Protein AF-A0A934E4K6-F1 (afdb_monomer)

Nearest PDB structures (foldseek):
  1l3a-assembly1_A  TM=3.786E-01  e=5.710E+00  Solanum tuberosum
  8vwj-assembly1_S  TM=3.121E-01  e=4.076E+00  Autographa californica multiple nucleopolyhedrovirus

Secondary structure (DSSP, 8-state):
--SEEEEEEETTTTEEEEEEE---HHHHHHHHHHHHHHHHHHHHHHHHHHHTS-HHHHTT-

Structure (mmCIF, N/CA/C/O backbone):
data_AF-A0A934E4K6-F1
#
_entry.id   AF-A0A934E4K6-F1
#
loop_
_atom_site.group_PDB
_atom_site.id
_atom_site.type_symbol
_atom_site.label_atom_id
_atom_site.label_alt_id
_atom_site.label_comp_id
_atom_site.label_asym_id
_atom_site.label_entity_id
_atom_site.label_seq_id
_atom_site.pdbx_PDB_ins_code
_atom_site.Cartn_x
_atom_site.Cartn_y
_atom_site.Cartn_z
_atom_site.occupancy
_atom_site.B_iso_or_equiv
_atom_site.auth_seq_id
_atom_site.auth_comp_id
_atom_site.auth_asym_id
_atom_site.auth_atom_id
_atom_site.pdbx_PDB_model_num
ATOM 1 N N . MET A 1 1 ? 4.631 8.899 -26.295 1.00 57.12 1 MET A N 1
ATOM 2 C CA . MET A 1 1 ? 5.753 9.464 -25.511 1.00 57.12 1 MET A CA 1
ATOM 3 C C . MET A 1 1 ? 5.978 8.523 -24.340 1.00 57.12 1 MET A C 1
ATOM 5 O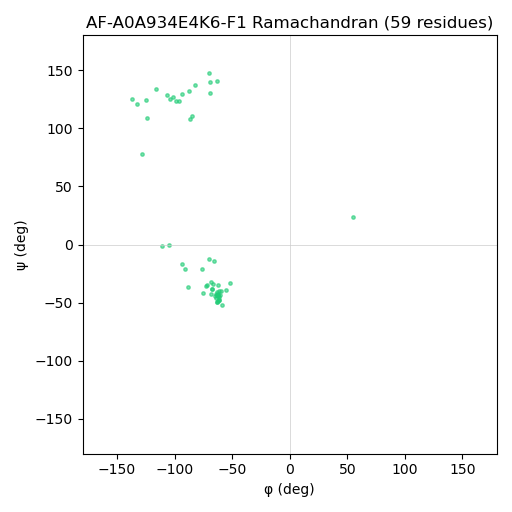 O . MET A 1 1 ? 5.005 8.227 -23.659 1.00 57.12 1 MET A O 1
ATOM 9 N N . LYS A 1 2 ? 7.178 7.956 -24.177 1.00 65.94 2 LYS A N 1
ATOM 10 C CA . LYS A 1 2 ? 7.463 7.020 -23.076 1.00 65.94 2 LYS A CA 1
ATOM 11 C C . LYS A 1 2 ? 7.786 7.818 -21.812 1.00 65.94 2 LYS A C 1
ATOM 13 O O . LYS A 1 2 ? 8.468 8.832 -21.906 1.00 65.94 2 LYS A O 1
ATOM 18 N N . LEU A 1 3 ? 7.251 7.394 -20.664 1.00 70.69 3 LEU A N 1
ATOM 19 C CA . LEU A 1 3 ? 7.329 8.157 -19.410 1.00 70.69 3 LEU A CA 1
ATOM 20 C C . LEU A 1 3 ? 8.743 8.138 -18.804 1.00 70.69 3 LEU A C 1
ATOM 22 O O . LEU A 1 3 ? 9.190 9.134 -18.248 1.00 70.69 3 LEU A O 1
ATOM 26 N N . VAL A 1 4 ? 9.447 7.011 -18.937 1.00 77.94 4 VAL A N 1
ATOM 27 C CA . VAL A 1 4 ? 10.846 6.845 -18.527 1.00 77.94 4 VAL A CA 1
ATOM 28 C C . VAL A 1 4 ? 11.576 6.068 -19.618 1.00 77.94 4 VAL A C 1
ATOM 30 O O . VAL A 1 4 ? 11.153 4.979 -20.017 1.00 77.94 4 VAL A O 1
ATOM 33 N N . GLU A 1 5 ? 12.665 6.643 -20.116 1.00 77.69 5 GLU A N 1
ATOM 34 C CA . GLU A 1 5 ? 13.463 6.094 -21.208 1.00 77.69 5 GLU A CA 1
ATOM 35 C C . GLU A 1 5 ? 14.939 6.146 -20.821 1.00 77.69 5 GLU A C 1
ATOM 37 O O . GLU A 1 5 ? 15.477 7.215 -20.539 1.00 77.69 5 GLU A O 1
ATOM 42 N N . ILE A 1 6 ? 15.588 4.983 -20.791 1.00 82.69 6 ILE A N 1
ATOM 43 C CA . ILE A 1 6 ? 17.016 4.863 -20.500 1.00 82.69 6 ILE A CA 1
ATOM 44 C C . ILE A 1 6 ? 17.731 4.601 -21.819 1.00 82.69 6 ILE A C 1
ATOM 46 O O . ILE A 1 6 ? 17.390 3.673 -22.558 1.00 82.69 6 ILE A O 1
ATOM 50 N N . ARG A 1 7 ? 18.717 5.444 -22.119 1.00 81.56 7 ARG A N 1
ATOM 51 C CA . ARG A 1 7 ? 19.506 5.391 -23.349 1.00 81.56 7 ARG A CA 1
ATOM 52 C C . ARG A 1 7 ? 20.950 5.087 -23.009 1.00 81.56 7 ARG A C 1
ATOM 54 O O . ARG A 1 7 ? 21.527 5.715 -22.124 1.00 81.56 7 ARG A O 1
ATOM 61 N N . THR A 1 8 ? 21.542 4.154 -23.738 1.00 85.81 8 THR A N 1
ATOM 62 C CA . THR A 1 8 ? 22.974 3.871 -23.665 1.00 85.81 8 THR A CA 1
ATOM 63 C C . THR 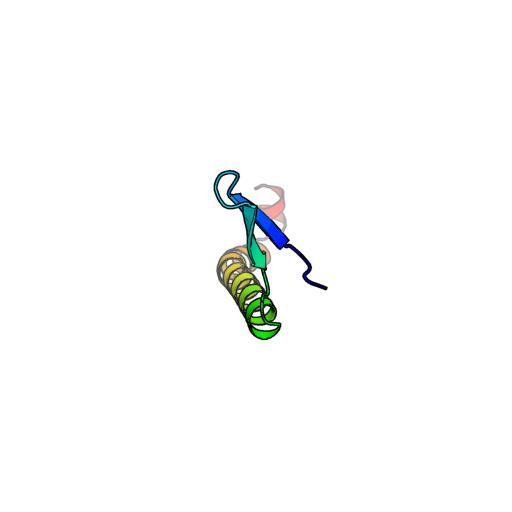A 1 8 ? 23.559 3.990 -25.062 1.00 85.81 8 THR A C 1
ATOM 65 O O . THR A 1 8 ? 23.078 3.352 -25.999 1.00 85.81 8 THR A O 1
ATOM 68 N N . LEU A 1 9 ? 24.582 4.831 -25.206 1.00 88.88 9 LEU A N 1
ATOM 69 C CA . LEU A 1 9 ? 25.298 5.025 -26.462 1.00 88.88 9 LEU A CA 1
ATOM 70 C C . LEU A 1 9 ? 26.521 4.112 -26.502 1.00 88.88 9 LEU A C 1
ATOM 72 O O . LEU A 1 9 ? 27.337 4.109 -25.581 1.00 88.88 9 LEU A O 1
ATOM 76 N N . ASN A 1 10 ? 26.666 3.360 -27.589 1.00 80.94 10 ASN A N 1
ATOM 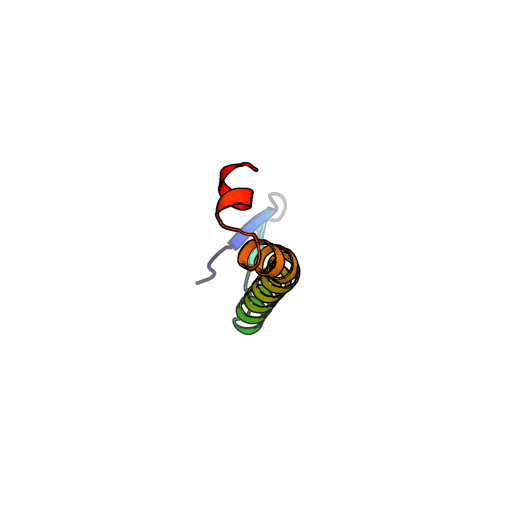77 C CA . ASN A 1 10 ? 27.904 2.670 -27.906 1.00 80.94 10 ASN A CA 1
ATOM 78 C C . ASN A 1 10 ? 28.818 3.629 -28.685 1.00 80.94 10 ASN A C 1
ATOM 80 O O . ASN A 1 10 ? 28.558 3.932 -29.847 1.00 80.94 10 ASN A O 1
ATOM 84 N N . PHE A 1 11 ? 29.890 4.108 -28.051 1.00 83.06 11 PHE A N 1
ATOM 85 C CA . PHE A 1 11 ? 30.822 5.080 -28.645 1.00 83.06 11 PHE A CA 1
ATOM 86 C C . PHE A 1 11 ? 31.689 4.516 -29.784 1.00 83.06 11 PHE A C 1
ATOM 88 O O . PHE A 1 11 ? 32.324 5.285 -30.496 1.00 83.06 11 PHE A O 1
ATOM 95 N N . GLN A 1 12 ? 31.728 3.193 -29.960 1.00 82.62 12 GLN A N 1
ATOM 96 C CA . GLN A 1 12 ? 32.517 2.529 -30.999 1.00 82.62 12 GLN A CA 1
ATOM 97 C C . GLN A 1 12 ? 31.742 2.386 -32.314 1.00 82.62 12 GLN A C 1
ATOM 99 O O . GLN A 1 12 ? 32.320 2.513 -33.389 1.00 82.62 12 GLN A O 1
ATOM 104 N N . THR A 1 13 ? 30.436 2.125 -32.236 1.00 84.12 13 THR A N 1
ATOM 105 C CA . THR A 1 13 ? 29.561 1.927 -33.406 1.00 84.12 13 THR A CA 1
ATOM 106 C C . THR A 1 13 ? 28.557 3.058 -33.614 1.00 84.12 13 THR A C 1
ATOM 108 O O . THR A 1 13 ? 27.777 3.007 -34.560 1.00 84.12 13 THR A O 1
ATOM 111 N N . PHE A 1 14 ? 28.553 4.065 -32.731 1.00 81.19 14 PHE A N 1
ATOM 112 C CA . PHE A 1 14 ? 27.560 5.146 -32.680 1.00 81.19 14 PHE A CA 1
ATOM 113 C C . PHE A 1 14 ? 26.105 4.648 -32.586 1.00 81.19 14 PHE A C 1
ATOM 115 O O . PHE A 1 14 ? 25.167 5.358 -32.943 1.00 81.19 14 PHE A O 1
ATOM 122 N N . SER A 1 15 ? 25.900 3.426 -32.086 1.00 82.00 15 SER A N 1
ATOM 123 C CA . SER A 1 15 ? 24.573 2.826 -31.931 1.00 82.00 15 SER A CA 1
ATOM 124 C C . SER A 1 15 ? 23.951 3.208 -30.586 1.00 82.00 15 SER A C 1
ATOM 126 O O . SER A 1 15 ? 24.584 3.064 -29.540 1.00 82.00 15 SER A O 1
ATOM 128 N N . GLU A 1 16 ? 22.689 3.641 -30.595 1.00 83.50 16 GLU A N 1
ATOM 129 C CA . GLU A 1 16 ? 21.894 3.918 -29.390 1.00 83.50 16 GLU A CA 1
ATOM 130 C C . GLU A 1 16 ? 21.028 2.698 -29.041 1.00 83.50 16 GLU A C 1
ATOM 132 O O . GLU A 1 16 ? 20.228 2.245 -29.859 1.00 83.50 16 GLU A O 1
ATOM 137 N N . VAL A 1 17 ? 21.161 2.175 -27.819 1.00 83.31 17 VAL A N 1
ATOM 138 C CA . VAL A 1 17 ? 20.243 1.167 -27.267 1.00 83.31 17 VAL A CA 1
ATOM 139 C C . VAL A 1 17 ? 19.277 1.865 -26.318 1.00 83.31 17 VAL A C 1
ATOM 141 O O . VAL A 1 17 ? 19.690 2.596 -25.416 1.00 83.31 17 VAL A O 1
ATOM 144 N N . ARG A 1 18 ? 17.978 1.656 -26.540 1.00 79.75 18 ARG A N 1
ATOM 145 C CA . ARG A 1 18 ? 16.905 2.419 -25.904 1.00 79.75 18 ARG A CA 1
ATOM 146 C C . ARG A 1 18 ? 15.951 1.479 -25.170 1.00 79.75 18 ARG A C 1
ATOM 148 O O . ARG A 1 18 ? 15.186 0.749 -25.797 1.00 79.75 18 ARG A O 1
ATOM 155 N N . PHE A 1 19 ? 15.986 1.516 -23.843 1.00 79.31 19 PHE A N 1
ATOM 156 C CA . PHE A 1 19 ? 15.099 0.747 -22.974 1.00 79.31 19 PHE A CA 1
ATOM 157 C C . PHE A 1 19 ? 13.953 1.643 -22.502 1.00 79.31 19 PHE A C 1
ATOM 159 O O . PHE A 1 19 ? 14.175 2.710 -21.931 1.00 79.31 19 PHE A O 1
ATOM 166 N N . GLY A 1 20 ? 12.715 1.226 -22.770 1.00 78.88 20 GLY A N 1
ATOM 167 C CA . GLY A 1 20 ? 11.517 1.930 -22.318 1.00 78.88 20 GLY A CA 1
ATOM 168 C C . GLY A 1 20 ? 10.849 1.172 -21.183 1.00 78.88 20 GLY A C 1
ATOM 169 O O . GLY A 1 20 ? 10.578 -0.017 -21.332 1.00 78.88 20 GLY A O 1
ATOM 170 N N . PHE A 1 21 ? 10.560 1.854 -20.078 1.00 82.25 21 PHE A N 1
ATOM 171 C CA . PHE A 1 21 ? 9.715 1.294 -19.030 1.00 82.25 21 PHE A CA 1
ATOM 172 C C . PHE A 1 21 ? 8.245 1.549 -19.384 1.00 82.25 21 PHE A C 1
ATOM 174 O O . PHE A 1 21 ? 7.790 2.693 -19.388 1.00 82.25 21 PHE A O 1
ATOM 181 N N . GLU A 1 22 ? 7.519 0.484 -19.723 1.00 85.81 22 GLU A N 1
ATOM 182 C CA . GLU A 1 22 ? 6.125 0.544 -20.177 1.00 85.81 22 GLU A CA 1
ATOM 183 C C . GLU A 1 22 ? 5.264 -0.427 -19.354 1.00 85.81 22 GLU A C 1
ATOM 185 O O . GLU A 1 22 ? 4.980 -1.545 -19.789 1.00 85.81 22 GLU A O 1
ATOM 190 N N . PRO A 1 23 ? 4.898 -0.049 -18.115 1.00 85.56 23 PRO A N 1
ATOM 191 C CA . PRO A 1 23 ? 4.024 -0.871 -17.298 1.00 85.56 23 PRO A CA 1
ATOM 192 C C . PRO A 1 23 ? 2.617 -0.862 -17.899 1.00 85.56 23 PRO A C 1
ATOM 194 O O . PRO A 1 23 ? 2.054 0.195 -18.188 1.00 85.56 23 PRO A O 1
ATOM 197 N N . SER A 1 24 ? 2.025 -2.044 -18.070 1.00 92.88 24 SER A N 1
ATOM 198 C CA . SER A 1 24 ? 0.641 -2.127 -18.529 1.00 92.88 24 SER A CA 1
ATOM 199 C C . SER A 1 24 ? -0.311 -1.632 -17.428 1.00 92.88 24 SER A C 1
ATOM 201 O O . SER A 1 24 ? -0.050 -1.867 -16.241 1.00 92.88 24 SER A O 1
ATOM 203 N N . PRO A 1 25 ? -1.451 -1.007 -17.782 1.00 93.31 25 PRO A N 1
ATOM 204 C CA . PRO A 1 25 ? -2.463 -0.620 -16.797 1.00 93.31 25 PRO A CA 1
ATOM 205 C C . PRO A 1 25 ? -2.892 -1.783 -15.890 1.00 93.31 25 PRO A C 1
ATOM 207 O O . PRO A 1 25 ? -3.135 -1.591 -14.701 1.00 93.31 25 PRO A O 1
ATOM 210 N N . ALA A 1 26 ? -2.907 -3.009 -16.425 1.00 96.81 26 ALA A N 1
ATOM 211 C CA . ALA A 1 26 ? -3.201 -4.219 -15.665 1.00 96.81 26 ALA A CA 1
ATOM 212 C C . ALA A 1 26 ? -2.165 -4.500 -14.559 1.00 96.81 26 ALA A C 1
ATOM 214 O O . ALA A 1 26 ? -2.552 -4.809 -13.434 1.00 96.81 26 ALA A O 1
ATOM 215 N N . ILE A 1 27 ? -0.862 -4.356 -14.839 1.00 95.94 27 ILE A N 1
ATOM 216 C CA . ILE A 1 27 ? 0.209 -4.569 -13.846 1.00 95.94 27 ILE A CA 1
ATOM 217 C C . ILE A 1 27 ? 0.163 -3.494 -12.754 1.00 95.94 27 ILE A C 1
ATOM 219 O O . ILE A 1 27 ? 0.353 -3.799 -11.574 1.00 95.94 27 ILE A O 1
ATOM 223 N N . LEU A 1 28 ? -0.129 -2.244 -13.122 1.00 96.00 28 LEU A N 1
ATOM 224 C CA . LEU A 1 28 ? -0.274 -1.156 -12.153 1.00 96.00 28 LEU A CA 1
ATOM 225 C C . LEU A 1 28 ? -1.415 -1.442 -11.170 1.00 96.00 28 LEU A C 1
ATOM 227 O O . LEU A 1 28 ? -1.220 -1.366 -9.959 1.00 96.00 28 LEU A O 1
ATOM 231 N N . LEU A 1 29 ? -2.580 -1.851 -11.678 1.00 98.00 29 LEU A N 1
ATOM 232 C CA . LEU A 1 29 ? -3.724 -2.205 -10.837 1.00 98.00 29 LEU A CA 1
ATOM 233 C C . LEU A 1 29 ? -3.446 -3.439 -9.974 1.00 98.00 29 LEU A C 1
ATOM 235 O O . LEU A 1 29 ? -3.741 -3.430 -8.781 1.00 98.00 29 LEU A O 1
ATOM 239 N N . ALA A 1 30 ? -2.845 -4.482 -10.550 1.00 97.56 30 ALA A N 1
ATOM 240 C CA . ALA A 1 30 ? 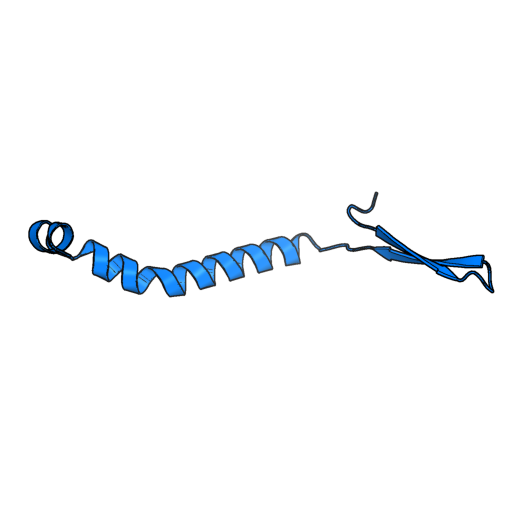-2.528 -5.706 -9.823 1.00 97.56 30 ALA A CA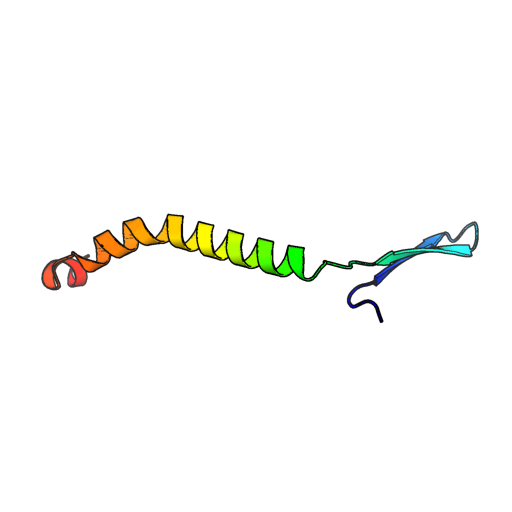 1
ATOM 241 C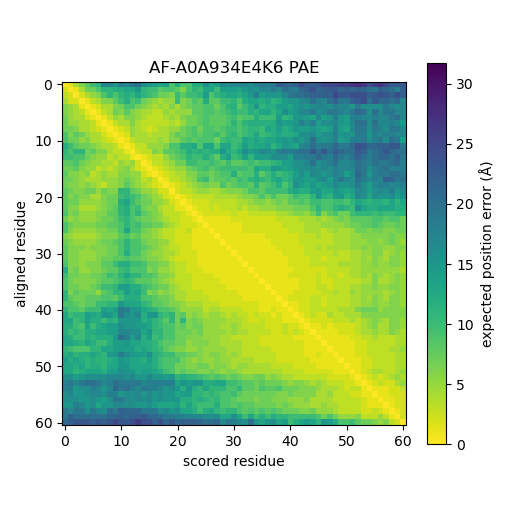 C . ALA A 1 30 ? -1.535 -5.456 -8.680 1.00 97.56 30 ALA A C 1
ATOM 243 O O . ALA A 1 30 ? -1.750 -5.934 -7.569 1.00 97.56 30 ALA A O 1
ATOM 244 N N . SER A 1 31 ? -0.476 -4.679 -8.925 1.00 97.06 31 SER A N 1
ATOM 245 C CA . SER A 1 31 ? 0.527 -4.368 -7.899 1.00 97.06 31 SER A CA 1
ATOM 246 C C . SER A 1 31 ? -0.039 -3.499 -6.772 1.00 97.06 31 SER A C 1
ATOM 248 O O . SER A 1 31 ? 0.244 -3.764 -5.603 1.00 97.06 31 SER A O 1
ATOM 250 N N . LEU A 1 32 ? -0.904 -2.530 -7.096 1.00 97.88 32 LEU A N 1
ATOM 251 C CA . LEU A 1 32 ? -1.601 -1.715 -6.102 1.00 97.88 32 LEU A CA 1
ATOM 252 C C . LEU A 1 32 ? -2.532 -2.562 -5.224 1.00 97.88 32 LEU A C 1
ATOM 254 O O . LEU A 1 32 ? -2.464 -2.481 -3.997 1.00 97.88 32 LEU A O 1
ATOM 258 N N . LEU A 1 33 ? -3.373 -3.397 -5.843 1.00 98.25 33 LEU A N 1
ATOM 259 C CA . LEU A 1 33 ? -4.293 -4.283 -5.125 1.00 98.25 33 LEU A CA 1
ATOM 260 C C . LEU A 1 33 ? -3.540 -5.285 -4.255 1.00 98.25 33 LEU A C 1
ATOM 262 O O . LEU A 1 33 ? -3.919 -5.507 -3.109 1.00 98.25 33 LEU A O 1
ATOM 266 N N . PHE A 1 34 ? -2.459 -5.860 -4.778 1.00 97.69 34 PHE A N 1
ATOM 267 C CA . PHE A 1 34 ? -1.631 -6.796 -4.033 1.00 97.69 34 PHE A CA 1
ATOM 268 C C . PHE A 1 34 ? -1.000 -6.134 -2.803 1.00 97.69 34 PHE A C 1
ATOM 270 O O . PHE A 1 34 ? -1.109 -6.664 -1.700 1.00 97.69 34 PHE A O 1
ATOM 277 N N . GLY A 1 35 ? -0.397 -4.951 -2.963 1.00 97.56 35 GLY A N 1
ATOM 278 C CA . GLY A 1 35 ? 0.188 -4.202 -1.850 1.00 97.56 35 GLY A CA 1
ATOM 279 C C . GLY A 1 35 ? -0.850 -3.814 -0.794 1.00 97.56 35 GLY A C 1
ATOM 280 O O . GLY A 1 35 ? -0.623 -4.020 0.398 1.00 97.56 35 GLY A O 1
ATOM 281 N N . ALA A 1 36 ? -2.014 -3.321 -1.224 1.00 97.06 36 ALA A N 1
ATOM 282 C CA . ALA A 1 36 ? -3.117 -2.981 -0.329 1.00 97.06 36 ALA A CA 1
ATOM 283 C C . ALA A 1 36 ? -3.643 -4.210 0.430 1.00 97.06 36 ALA A C 1
ATOM 285 O O . ALA A 1 36 ? -3.847 -4.140 1.640 1.00 97.06 36 ALA A O 1
ATOM 286 N N . ALA A 1 37 ? -3.811 -5.346 -0.253 1.00 97.44 37 ALA A N 1
ATOM 287 C CA . ALA A 1 37 ? -4.248 -6.594 0.362 1.00 97.44 37 ALA A CA 1
ATOM 288 C C . ALA A 1 37 ? -3.227 -7.105 1.383 1.00 97.44 37 ALA A C 1
ATOM 290 O O . ALA A 1 37 ? -3.603 -7.434 2.503 1.00 97.44 37 ALA A O 1
ATOM 291 N N . MET A 1 38 ? -1.937 -7.115 1.041 1.00 96.88 38 MET A N 1
ATOM 292 C CA . MET A 1 38 ? -0.873 -7.506 1.969 1.00 96.88 38 MET A CA 1
ATOM 293 C C . MET A 1 38 ? -0.827 -6.595 3.201 1.00 96.88 38 MET A C 1
ATOM 295 O O . MET A 1 38 ? -0.730 -7.090 4.324 1.00 96.88 38 MET A O 1
ATOM 299 N N . GLY A 1 39 ? -0.955 -5.278 3.012 1.00 95.75 39 GLY A N 1
ATOM 300 C CA . GLY A 1 39 ? -1.014 -4.311 4.109 1.00 95.75 39 GLY A CA 1
ATOM 301 C C . GLY A 1 39 ? -2.237 -4.511 5.005 1.00 95.75 39 GLY A C 1
ATOM 302 O O . GLY A 1 39 ? -2.112 -4.523 6.229 1.00 95.75 39 GLY A O 1
ATOM 303 N N . ALA A 1 40 ? -3.409 -4.740 4.411 1.00 95.62 40 ALA A N 1
ATOM 304 C CA . ALA A 1 40 ? -4.627 -5.043 5.152 1.00 95.62 40 ALA A CA 1
ATOM 305 C C . ALA A 1 40 ? -4.494 -6.361 5.929 1.00 95.62 40 ALA A C 1
ATOM 307 O O . ALA A 1 40 ? -4.729 -6.388 7.132 1.00 95.62 40 ALA A O 1
ATOM 308 N N . LEU A 1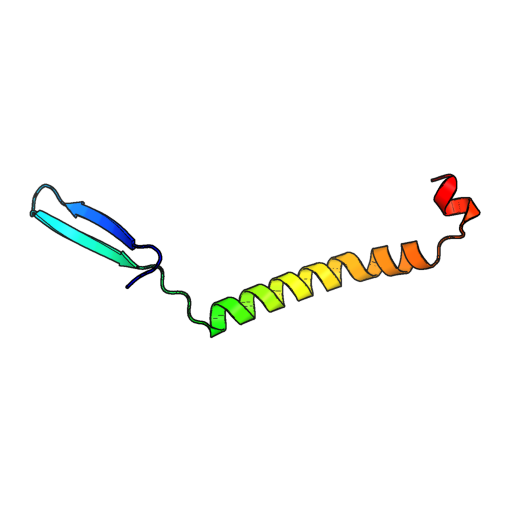 41 ? -4.051 -7.443 5.287 1.00 95.00 41 LEU A N 1
ATOM 309 C CA . LEU A 1 41 ? -3.881 -8.744 5.940 1.00 95.00 41 LEU A CA 1
ATOM 310 C C . LEU A 1 41 ? -2.892 -8.676 7.114 1.00 95.00 41 LEU A C 1
ATOM 312 O O . LEU A 1 41 ? -3.161 -9.253 8.166 1.00 95.00 41 LEU A O 1
ATOM 316 N N . GLY A 1 42 ? -1.790 -7.934 6.970 1.00 92.94 42 GLY A N 1
ATOM 317 C CA . GLY A 1 42 ? -0.823 -7.728 8.052 1.00 92.94 42 GLY A CA 1
ATOM 318 C C . GLY A 1 42 ? -1.324 -6.811 9.176 1.00 92.94 42 GLY A C 1
ATOM 319 O O . GLY A 1 42 ? -1.001 -7.032 10.341 1.00 92.94 42 GLY A O 1
ATOM 320 N N . GLY A 1 43 ? -2.124 -5.792 8.850 1.00 94.25 43 GLY A N 1
ATOM 321 C CA . GLY A 1 43 ? -2.581 -4.771 9.799 1.00 94.25 43 GLY A CA 1
ATOM 322 C C . GLY A 1 43 ? -3.908 -5.074 10.501 1.00 94.25 43 GLY A C 1
ATOM 323 O O . GLY A 1 43 ? -4.171 -4.534 11.574 1.00 94.25 43 GLY A O 1
ATOM 324 N N . VAL A 1 44 ? -4.752 -5.944 9.944 1.00 95.62 44 VAL A N 1
ATOM 325 C CA . VAL A 1 44 ? -6.109 -6.184 10.465 1.00 95.62 44 VAL A CA 1
ATOM 326 C C . VAL A 1 44 ? -6.094 -6.887 11.824 1.00 95.62 44 VAL A C 1
ATOM 328 O O . VAL A 1 44 ? -6.831 -6.485 12.720 1.00 95.62 44 VAL A O 1
ATOM 331 N N . LEU A 1 45 ? -5.239 -7.893 12.028 1.00 90.88 45 LEU A N 1
ATOM 332 C CA . LEU A 1 45 ? -5.135 -8.588 13.319 1.00 90.88 45 LEU A CA 1
ATOM 333 C C . LEU A 1 45 ? -4.758 -7.648 14.484 1.00 90.88 45 LEU A C 1
ATOM 335 O O . LEU A 1 45 ? -5.487 -7.630 15.482 1.00 90.88 45 LEU A O 1
ATOM 339 N N . PRO A 1 46 ? -3.679 -6.840 1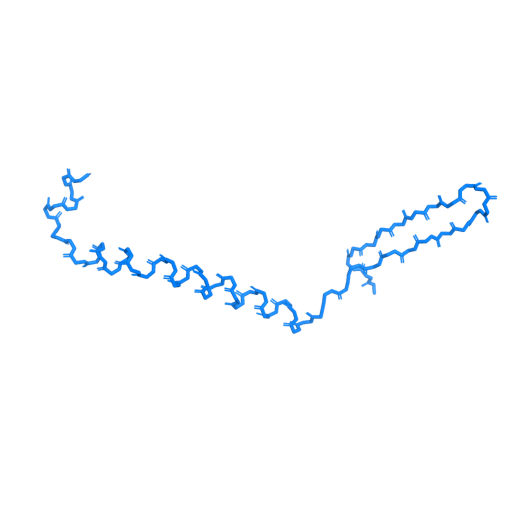4.397 1.00 91.56 46 PRO A N 1
ATOM 340 C CA . PRO A 1 46 ? -3.366 -5.881 15.451 1.00 91.56 46 PRO A CA 1
ATOM 341 C C . PRO A 1 46 ? -4.417 -4.769 15.568 1.00 91.56 46 PRO A C 1
ATOM 343 O O . PRO A 1 46 ? -4.716 -4.361 16.687 1.00 91.56 46 PRO A O 1
ATOM 346 N N . ALA A 1 47 ? -5.038 -4.325 14.468 1.00 94.44 47 ALA A N 1
ATOM 347 C CA . ALA A 1 47 ? -6.100 -3.316 14.517 1.00 94.44 47 ALA A CA 1
ATOM 348 C C . ALA A 1 47 ? -7.340 -3.805 15.282 1.00 94.44 47 ALA A C 1
ATOM 350 O O . ALA A 1 47 ? -7.876 -3.080 16.117 1.00 94.44 47 ALA A O 1
ATOM 351 N N . ILE A 1 48 ? -7.764 -5.054 15.061 1.00 94.69 48 ILE A N 1
ATOM 352 C CA . ILE A 1 48 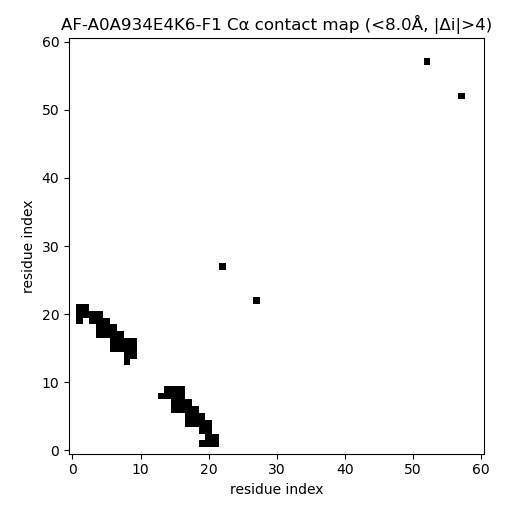? -8.875 -5.663 15.808 1.00 94.69 48 ILE A CA 1
ATOM 353 C C . ILE A 1 48 ? -8.525 -5.775 17.290 1.00 94.69 48 ILE A C 1
ATOM 355 O O . ILE A 1 48 ? -9.374 -5.516 18.143 1.00 94.69 48 ILE A O 1
ATOM 359 N N . ARG A 1 49 ? -7.284 -6.160 17.609 1.00 92.00 49 ARG A N 1
ATOM 360 C CA . ARG A 1 49 ? -6.818 -6.220 18.997 1.00 92.00 49 ARG A CA 1
ATOM 361 C C . ARG A 1 49 ? -6.867 -4.839 19.652 1.00 92.00 49 ARG A C 1
ATOM 363 O O . ARG A 1 49 ? -7.403 -4.724 20.747 1.00 92.00 49 ARG A O 1
ATOM 370 N N . ALA A 1 50 ? -6.357 -3.812 18.975 1.00 92.62 50 ALA A N 1
ATOM 371 C CA . ALA A 1 50 ? -6.371 -2.438 19.465 1.00 92.62 50 ALA A CA 1
ATOM 372 C C . ALA A 1 50 ? -7.798 -1.905 19.674 1.00 92.62 50 ALA A C 1
ATOM 374 O O . ALA A 1 50 ? -8.072 -1.282 20.693 1.00 92.62 50 ALA A O 1
ATOM 375 N N . ALA A 1 51 ? -8.727 -2.216 18.767 1.00 93.81 51 ALA A N 1
ATOM 376 C CA . ALA A 1 51 ? -10.123 -1.787 18.864 1.00 93.81 51 ALA A CA 1
ATOM 377 C C . ALA A 1 51 ? -10.892 -2.391 20.058 1.00 93.81 51 ALA A C 1
ATOM 379 O O . ALA A 1 51 ? -11.987 -1.929 20.370 1.00 93.81 51 ALA A O 1
ATOM 380 N N . ARG A 1 52 ? -10.353 -3.436 20.702 1.00 93.50 52 ARG A N 1
ATOM 381 C CA . ARG A 1 52 ? -10.964 -4.124 21.852 1.00 93.50 52 ARG A CA 1
ATOM 382 C C . ARG A 1 52 ? -10.300 -3.798 23.191 1.00 93.50 52 ARG A C 1
ATOM 384 O O . ARG A 1 52 ? -10.723 -4.355 24.200 1.00 93.50 52 ARG A O 1
ATOM 391 N N . LEU A 1 53 ? -9.259 -2.966 23.207 1.00 93.69 53 LEU A N 1
ATOM 392 C CA . LEU A 1 53 ? -8.617 -2.540 24.451 1.00 93.69 53 LEU A CA 1
ATOM 393 C C . LEU A 1 53 ? -9.554 -1.623 25.241 1.00 93.69 53 LEU A C 1
ATOM 395 O O . LEU A 1 53 ? -10.222 -0.766 24.661 1.00 93.69 53 LEU A O 1
ATOM 399 N N . ASP A 1 54 ? -9.578 -1.791 26.564 1.00 93.06 54 ASP A N 1
ATOM 400 C CA . ASP A 1 54 ? -10.251 -0.841 27.446 1.00 93.06 54 ASP A CA 1
ATOM 401 C C . ASP A 1 54 ? -9.552 0.521 27.332 1.00 93.06 54 ASP A C 1
ATOM 403 O O . ASP A 1 54 ? -8.324 0.608 27.260 1.00 93.06 54 ASP A O 1
ATOM 407 N N . ILE A 1 55 ? -10.331 1.598 27.334 1.00 89.56 55 ILE A N 1
ATOM 408 C CA . ILE A 1 55 ? -9.837 2.974 27.274 1.00 89.56 55 ILE A CA 1
ATOM 409 C C . ILE A 1 55 ? -8.844 3.228 28.416 1.00 89.56 55 ILE A C 1
ATOM 411 O O . ILE A 1 55 ? -7.814 3.868 28.205 1.00 89.56 55 ILE A O 1
ATOM 415 N N . LEU A 1 56 ? -9.114 2.696 29.615 1.00 93.12 56 LEU A N 1
ATOM 416 C CA . LEU A 1 56 ? -8.214 2.859 30.761 1.00 93.12 56 LEU A CA 1
ATOM 417 C C . LEU A 1 56 ? -6.886 2.113 30.580 1.00 93.12 56 LEU A C 1
ATOM 419 O O . LEU A 1 56 ? -5.860 2.580 31.072 1.00 93.12 56 LEU A O 1
ATOM 423 N N . GLU A 1 57 ? -6.893 0.975 29.885 1.00 90.44 57 GLU A N 1
ATOM 424 C CA . GLU A 1 57 ? -5.675 0.233 29.549 1.00 90.44 57 GLU A CA 1
ATOM 425 C C . GLU A 1 57 ? -4.901 0.919 28.421 1.00 90.44 57 GLU A C 1
ATOM 427 O O . GLU A 1 57 ? -3.686 1.065 28.519 1.00 90.44 57 GLU A O 1
ATOM 432 N N . ALA A 1 58 ? -5.593 1.415 27.395 1.00 88.69 58 ALA A N 1
ATOM 433 C CA . ALA A 1 58 ? -4.982 2.093 26.255 1.00 88.69 58 ALA A CA 1
ATOM 434 C C . ALA A 1 58 ? -4.243 3.384 26.645 1.00 88.69 58 ALA A C 1
ATOM 436 O O . ALA A 1 58 ? -3.213 3.696 26.059 1.00 88.69 58 ALA A O 1
ATOM 437 N N . VAL A 1 59 ? -4.742 4.126 27.641 1.00 88.31 59 VAL A N 1
ATOM 438 C CA . VAL A 1 59 ? -4.092 5.353 28.146 1.00 88.31 59 VAL A CA 1
ATOM 439 C C . VAL A 1 59 ? -2.872 5.050 29.030 1.00 88.31 59 VAL A C 1
ATOM 441 O O . VAL A 1 59 ? -2.026 5.919 29.224 1.00 88.31 59 VAL A O 1
ATOM 444 N N . ARG A 1 60 ? -2.775 3.836 29.587 1.00 88.31 60 ARG A N 1
ATOM 445 C CA . ARG A 1 60 ? -1.671 3.421 30.471 1.00 88.31 60 ARG A CA 1
ATOM 446 C C . ARG A 1 60 ? -0.520 2.720 29.745 1.00 88.31 60 ARG A C 1
ATOM 448 O O . ARG A 1 60 ? 0.527 2.545 30.368 1.00 88.31 60 ARG A O 1
ATOM 455 N N . ALA A 1 61 ? -0.751 2.258 28.518 1.00 68.50 61 ALA A N 1
ATOM 456 C CA . ALA A 1 61 ? 0.198 1.485 27.718 1.00 68.50 61 ALA A CA 1
ATOM 457 C C . ALA A 1 61 ? 1.313 2.340 27.100 1.00 68.50 61 ALA A C 1
ATOM 459 O O . ALA A 1 61 ? 1.086 3.547 26.859 1.00 68.50 61 ALA A O 1
#

Sequence (61 aa):
MKLVEIRTLNFQTFSEVRFGFEPSPAILLASLLFGAAMGALGGVLPAIRAARLDILEAVRA

pLDDT: mean 88.48, std 8.74, range [57.12, 98.25]

Solvent-accessible surface area (backbone atoms only — not comparable to full-atom values): 3866 Å² total; per-residue (Å²): 135,77,89,46,73,52,77,48,75,39,88,89,78,74,44,76,48,78,50,70,64,78,82,50,74,66,56,55,52,50,52,52,51,50,52,51,48,53,50,46,67,68,44,46,63,60,50,56,54,59,74,68,54,52,70,76,56,62,74,70,105

Foldseek 3Di:
DAPDKDWDADPVVRDIDIDGDDDDPVNVVVVVVVVVVVCCVVVVVVVVVVVPDDPVVVVVD

Radius of gyration: 24.09 Å; Cα contacts (8 Å, |Δi|>4): 30; chains: 1; bounding box: 44×18×64 Å

Mean predicted aligned error: 8.19 Å